Protein AF-A0A436RIJ4-F1 (afdb_monomer)

Solvent-accessible surface area (backbone atoms only — not comparable to full-atom values): 9076 Å² total; per-residue (Å²): 139,84,82,82,82,75,61,70,68,62,58,50,55,51,53,52,53,53,55,57,61,67,70,74,75,79,78,79,76,72,72,80,70,75,74,72,77,51,74,83,58,49,76,42,49,38,91,54,86,53,29,43,45,61,71,49,50,52,53,35,50,54,51,47,54,50,34,42,76,67,68,74,48,85,66,77,53,50,67,40,68,45,84,89,50,57,43,62,73,52,96,90,40,55,21,35,32,32,36,44,39,21,74,94,73,75,42,77,41,61,34,61,49,67,82,63,35,47,51,69,41,86,98,78,51,77,49,59,66,90,42,80,65,63,87,94,68,71,91,55,85,82,78,122

Structure (mmCIF, N/CA/C/O backbone):
data_AF-A0A436RIJ4-F1
#
_entry.id   AF-A0A436RIJ4-F1
#
loop_
_atom_site.group_PDB
_atom_site.id
_atom_site.type_symbol
_atom_site.label_atom_id
_atom_site.label_alt_id
_atom_site.label_comp_id
_atom_site.label_asym_id
_atom_site.label_entity_id
_atom_site.label_seq_id
_atom_site.pdbx_PDB_ins_code
_atom_site.Cartn_x
_atom_site.Cartn_y
_atom_site.Cartn_z
_atom_site.occupancy
_atom_site.B_iso_or_equiv
_atom_site.auth_seq_id
_atom_site.auth_comp_id
_atom_site.auth_asym_id
_atom_site.auth_atom_id
_atom_site.pdbx_PDB_model_num
ATOM 1 N N . MET A 1 1 ? -21.663 11.746 77.710 1.00 40.25 1 MET A N 1
ATOM 2 C CA . MET A 1 1 ? -21.303 11.544 76.289 1.00 40.25 1 MET A CA 1
ATOM 3 C C . MET A 1 1 ? -21.203 12.912 75.627 1.00 40.25 1 MET A C 1
ATOM 5 O O . MET A 1 1 ? -22.213 13.594 75.543 1.00 40.25 1 MET A O 1
ATOM 9 N N . ARG A 1 2 ? -19.997 13.381 75.272 1.00 43.78 2 ARG A N 1
ATOM 10 C CA . ARG A 1 2 ? -19.813 14.667 74.575 1.00 43.78 2 ARG A CA 1
ATOM 11 C C . ARG A 1 2 ? -19.694 14.403 73.077 1.00 43.78 2 ARG A C 1
ATOM 13 O O . ARG A 1 2 ? -18.709 13.813 72.642 1.00 43.78 2 ARG A O 1
ATOM 20 N N . LEU A 1 3 ? -20.708 14.810 72.317 1.00 52.09 3 LEU A N 1
ATOM 21 C CA . LEU A 1 3 ? -20.705 14.752 70.859 1.00 52.09 3 LEU A CA 1
ATOM 22 C C . LEU A 1 3 ? -19.718 15.813 70.345 1.00 52.09 3 LEU A C 1
ATOM 24 O O . LEU A 1 3 ? -19.913 17.005 70.579 1.00 52.09 3 LEU A O 1
ATOM 28 N N . ARG A 1 4 ? -18.624 15.386 69.705 1.00 55.47 4 ARG A N 1
ATOM 29 C CA . ARG A 1 4 ? -17.695 16.294 69.018 1.00 55.47 4 ARG A CA 1
ATOM 30 C C . ARG A 1 4 ? -18.356 16.761 67.722 1.00 55.47 4 ARG A C 1
ATOM 32 O O . ARG A 1 4 ? -18.524 15.976 66.796 1.00 55.47 4 ARG A O 1
ATOM 39 N N . SER A 1 5 ? -18.729 18.032 67.671 1.00 60.38 5 SER A N 1
ATOM 40 C CA . SER A 1 5 ? -19.175 18.717 66.461 1.00 60.38 5 SER A CA 1
ATOM 41 C C . SER A 1 5 ? -17.987 18.921 65.519 1.00 60.38 5 SER A C 1
ATOM 43 O O . SER A 1 5 ? -17.059 19.667 65.828 1.00 60.38 5 SER A O 1
ATOM 45 N N . VAL A 1 6 ? -18.005 18.228 64.380 1.00 59.16 6 VAL A N 1
ATOM 46 C CA . VAL A 1 6 ? -17.054 18.448 63.284 1.00 59.16 6 VAL A CA 1
ATOM 47 C C . VAL A 1 6 ? -17.456 19.747 62.575 1.00 59.16 6 VAL A C 1
ATOM 49 O O . VAL A 1 6 ? -18.624 19.884 62.204 1.00 59.16 6 VAL A O 1
ATOM 52 N N . PRO A 1 7 ? -16.547 20.721 62.396 1.00 56.66 7 PRO A N 1
ATOM 53 C CA . PRO A 1 7 ? -16.879 21.964 61.715 1.00 56.66 7 PRO A CA 1
ATOM 54 C C . PRO A 1 7 ? -17.229 21.668 60.252 1.00 56.66 7 PRO A C 1
ATOM 56 O O . PRO A 1 7 ? -16.437 21.066 59.528 1.00 56.66 7 PRO A O 1
ATOM 59 N N . LEU A 1 8 ? -18.414 22.116 59.820 1.00 56.47 8 LEU A N 1
ATOM 60 C CA . LEU A 1 8 ? -18.978 21.893 58.479 1.00 56.47 8 LEU A CA 1
ATOM 61 C C . LEU A 1 8 ? -17.987 22.231 57.344 1.00 56.47 8 LEU A C 1
ATOM 63 O O . LEU A 1 8 ? -17.983 21.578 56.305 1.00 56.47 8 LEU A O 1
ATOM 67 N N . GLY A 1 9 ? -17.104 23.212 57.566 1.00 55.50 9 GLY A N 1
ATOM 68 C CA . GLY A 1 9 ? -16.074 23.617 56.608 1.00 55.50 9 GLY A CA 1
ATOM 69 C C . GLY A 1 9 ? -15.041 22.528 56.301 1.00 55.50 9 GLY A C 1
ATOM 70 O O . GLY A 1 9 ? -14.639 22.388 55.151 1.00 55.50 9 GLY A O 1
ATOM 71 N N . ALA A 1 10 ? -14.662 21.699 57.280 1.00 59.16 10 ALA A N 1
ATOM 72 C CA . ALA A 1 10 ? -13.704 20.613 57.057 1.00 59.16 10 ALA A CA 1
ATOM 73 C C . ALA A 1 10 ? -14.303 19.492 56.189 1.00 59.16 10 ALA A C 1
ATOM 75 O O . ALA A 1 10 ? -13.620 18.935 55.333 1.00 59.16 10 ALA A O 1
ATOM 76 N N . ALA A 1 11 ? -15.600 19.211 56.353 1.00 60.31 11 ALA A N 1
ATOM 77 C CA . ALA A 1 11 ? -16.306 18.216 55.549 1.00 60.31 11 ALA A CA 1
ATOM 78 C C . ALA A 1 11 ? -16.455 18.654 54.080 1.00 60.31 11 ALA A C 1
ATOM 80 O O . ALA A 1 11 ? -16.286 17.839 53.174 1.00 60.31 11 ALA A O 1
ATOM 81 N N . ILE A 1 12 ? -16.710 19.946 53.836 1.00 62.44 12 ILE A N 1
ATOM 82 C CA . ILE A 1 12 ? -16.850 20.505 52.482 1.00 62.44 12 ILE A CA 1
ATOM 83 C C . ILE A 1 12 ? -15.504 20.502 51.743 1.00 62.44 12 ILE A C 1
ATOM 85 O O . ILE A 1 12 ? -15.448 20.094 50.584 1.00 62.44 12 ILE A O 1
ATOM 89 N N . PHE A 1 13 ? -14.407 20.877 52.412 1.00 61.78 13 PHE A N 1
ATOM 90 C CA . PHE A 1 13 ? -13.067 20.841 51.812 1.00 61.78 13 PHE A CA 1
ATOM 91 C C . PHE A 1 13 ? -12.633 19.420 51.423 1.00 61.78 13 PHE A C 1
ATOM 93 O O . PHE A 1 13 ? -12.079 19.226 50.341 1.00 61.78 13 PHE A O 1
ATOM 100 N N . CYS A 1 14 ? -12.936 18.415 52.252 1.00 63.38 14 CYS A N 1
ATOM 101 C CA . CYS A 1 14 ? -12.676 17.017 51.907 1.00 63.38 14 CYS A CA 1
ATOM 102 C C . CYS A 1 14 ? -13.491 16.559 50.688 1.00 63.38 14 CYS A C 1
ATOM 104 O O . CYS A 1 14 ? -12.952 15.866 49.830 1.00 63.38 14 CYS A O 1
ATOM 106 N N . LEU A 1 15 ? -14.758 16.968 50.571 1.00 63.44 15 LEU A N 1
ATOM 107 C CA . LEU A 1 15 ? -15.615 16.559 49.454 1.00 63.44 15 LEU A CA 1
ATOM 108 C C . LEU A 1 15 ? -15.139 17.139 48.110 1.00 63.44 15 LEU A C 1
ATOM 110 O O . LEU A 1 15 ? -15.122 16.434 47.102 1.00 63.44 15 LEU A O 1
ATOM 114 N N . VAL A 1 16 ? -14.697 18.402 48.102 1.00 66.12 16 VAL A N 1
ATOM 115 C CA . VAL A 1 16 ? -14.157 19.067 46.901 1.00 66.12 16 VAL A CA 1
ATOM 116 C C . VAL A 1 16 ? -12.808 18.465 46.491 1.00 66.12 16 VAL A C 1
ATOM 118 O O . VAL A 1 16 ? -12.575 18.248 45.303 1.00 66.12 16 VAL A O 1
ATOM 121 N N . ALA A 1 17 ? -11.944 18.127 47.455 1.00 63.03 17 ALA A N 1
ATOM 122 C CA . ALA A 1 17 ? -10.672 17.455 47.180 1.00 63.03 17 ALA A CA 1
ATOM 123 C C . ALA A 1 17 ? -10.870 16.049 46.581 1.00 63.03 17 ALA A C 1
ATOM 125 O O . ALA A 1 17 ? -10.134 15.655 45.678 1.00 63.03 17 ALA A O 1
ATOM 126 N N . ILE A 1 18 ? -11.897 15.317 47.029 1.00 62.25 18 ILE A N 1
ATOM 127 C CA . ILE A 1 18 ? -12.259 14.012 46.462 1.00 62.25 18 ILE A CA 1
ATOM 128 C C . ILE A 1 18 ? -12.795 14.179 45.032 1.00 62.25 18 ILE A C 1
ATOM 130 O O . ILE A 1 18 ? -12.354 13.458 44.142 1.00 62.25 18 ILE A O 1
ATOM 134 N N . LEU A 1 19 ? -13.670 15.158 44.763 1.00 60.62 19 LEU A N 1
ATOM 135 C CA . LEU A 1 19 ? -14.167 15.407 43.401 1.00 60.62 19 LEU A CA 1
ATOM 136 C C . LEU A 1 19 ? -13.055 15.811 42.416 1.00 60.62 19 LEU A C 1
ATOM 138 O O . LEU A 1 19 ? -13.077 15.371 41.269 1.00 60.62 19 LEU A O 1
ATOM 142 N N . ALA A 1 20 ? -12.073 16.607 42.851 1.00 60.38 20 ALA A N 1
ATOM 143 C CA . ALA A 1 20 ? -10.947 17.020 42.009 1.00 60.38 20 ALA A CA 1
ATOM 144 C C . ALA A 1 20 ? -9.986 15.861 41.679 1.00 60.38 20 ALA A C 1
ATOM 146 O O . ALA A 1 20 ? -9.390 15.837 40.605 1.00 60.38 20 ALA A O 1
ATOM 147 N N . ALA A 1 21 ? -9.863 14.868 42.566 1.00 59.44 21 ALA A N 1
ATOM 148 C CA . ALA A 1 21 ? -9.086 13.660 42.293 1.00 59.44 21 A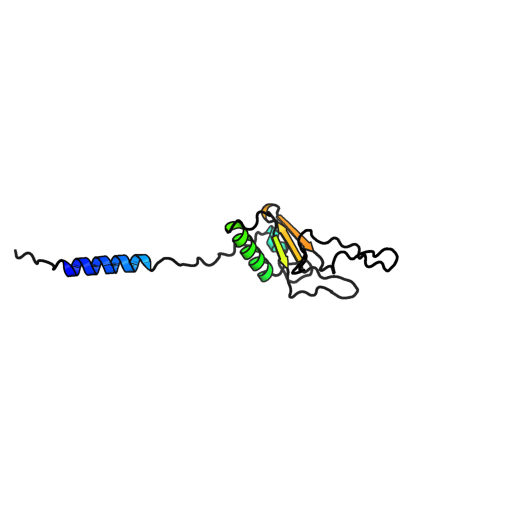LA A CA 1
ATOM 149 C C . ALA A 1 21 ? -9.773 12.730 41.271 1.00 59.44 21 ALA A C 1
ATOM 151 O O . ALA A 1 21 ? -9.087 11.998 40.558 1.00 59.44 21 ALA A O 1
ATOM 152 N N . LEU A 1 22 ? -11.109 12.774 41.157 1.00 58.25 22 LEU A N 1
ATOM 153 C CA . LEU A 1 22 ? -11.860 11.962 40.192 1.00 58.25 22 LEU A CA 1
ATOM 154 C C . LEU A 1 22 ? -11.823 12.502 38.751 1.00 58.25 22 LEU A C 1
ATOM 156 O O . LEU A 1 22 ? -12.081 11.737 37.827 1.00 58.25 22 LEU A O 1
ATOM 160 N N . THR A 1 23 ? -11.499 13.779 38.526 1.00 57.03 23 THR A N 1
ATOM 161 C CA . THR A 1 23 ? -11.435 14.359 37.168 1.00 57.03 23 THR A CA 1
ATOM 162 C C . THR A 1 23 ? -10.050 14.258 36.523 1.00 57.03 23 THR A C 1
ATOM 164 O O . THR A 1 23 ? -9.926 14.445 35.315 1.00 57.03 23 THR A O 1
ATOM 167 N N . ALA A 1 24 ? -9.010 13.913 37.289 1.00 53.09 24 ALA A N 1
ATOM 168 C CA . ALA A 1 24 ? -7.633 13.805 36.799 1.00 53.09 24 ALA A CA 1
ATOM 169 C C . ALA A 1 24 ? -7.299 12.457 36.118 1.00 53.09 24 ALA A C 1
ATOM 171 O O . ALA A 1 24 ? -6.161 12.243 35.703 1.00 53.09 24 ALA A O 1
ATOM 172 N N . SER A 1 25 ? -8.261 11.536 35.987 1.00 55.56 25 SER A N 1
ATOM 173 C CA . SER A 1 25 ? -8.033 10.147 35.556 1.00 55.56 25 SER A CA 1
ATOM 174 C C . SER A 1 25 ? -8.609 9.796 34.177 1.00 55.56 25 SER A C 1
ATOM 176 O O . SER A 1 25 ? -9.026 8.665 33.944 1.00 55.56 25 SER A O 1
ATOM 178 N N . VAL A 1 26 ? -8.599 10.727 33.220 1.00 57.34 26 VAL A N 1
ATOM 179 C CA . VAL A 1 26 ? -8.973 10.426 31.825 1.00 57.34 26 VAL A CA 1
ATOM 180 C C . VAL A 1 26 ? -7.990 11.030 30.834 1.00 57.34 26 VAL A C 1
ATOM 182 O O . VAL A 1 26 ? -8.235 12.064 30.226 1.00 57.34 26 VAL A O 1
ATOM 185 N N . SER A 1 27 ? -6.863 10.343 30.660 1.00 54.88 27 SER A N 1
ATOM 186 C CA . SER A 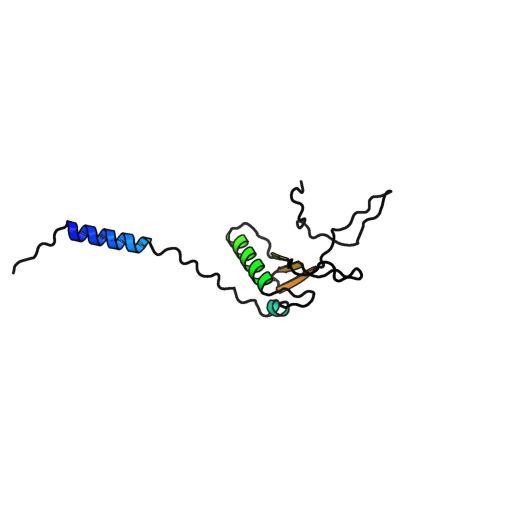1 27 ? -6.198 10.160 29.360 1.00 54.88 27 SER A CA 1
ATOM 187 C C . SER A 1 27 ? -5.148 9.058 29.486 1.00 54.88 27 SER A C 1
ATOM 189 O O . SER A 1 27 ? -3.952 9.271 29.300 1.00 54.88 27 SER A O 1
ATOM 191 N N . SER A 1 28 ? -5.588 7.838 29.803 1.00 52.12 28 SER A N 1
ATOM 192 C CA . SER A 1 28 ? -4.822 6.676 29.366 1.00 52.12 28 SER A CA 1
ATOM 193 C C . SER A 1 28 ? -4.998 6.588 27.856 1.00 52.12 28 SER A C 1
ATOM 195 O O . SER A 1 28 ? -6.019 6.107 27.369 1.00 52.12 28 SER A O 1
ATOM 197 N N . PHE A 1 29 ? -4.002 7.060 27.107 1.00 52.16 29 PHE A N 1
ATOM 198 C CA . PHE A 1 29 ? -3.773 6.557 25.763 1.00 52.16 29 PHE A CA 1
ATOM 199 C C . PHE A 1 29 ? -3.528 5.062 25.933 1.00 52.16 29 PHE A C 1
ATOM 201 O O . PHE A 1 29 ? -2.431 4.643 26.303 1.00 52.16 29 PHE A O 1
ATOM 208 N N . ALA A 1 30 ? -4.575 4.255 25.768 1.00 50.22 30 ALA A N 1
ATOM 209 C CA . ALA A 1 30 ? -4.396 2.836 25.556 1.00 50.22 30 ALA A CA 1
ATOM 210 C C . ALA A 1 30 ? -3.427 2.739 24.380 1.00 50.22 30 ALA A C 1
ATOM 212 O O . ALA A 1 30 ? -3.762 3.149 23.266 1.00 50.22 30 ALA A O 1
ATOM 213 N N . ALA A 1 31 ? -2.196 2.309 24.670 1.00 51.22 31 ALA A N 1
ATOM 214 C CA . ALA A 1 31 ? -1.210 1.995 23.658 1.00 51.22 31 ALA A CA 1
ATOM 215 C C . ALA A 1 31 ? -1.940 1.178 22.601 1.00 51.22 31 ALA A C 1
A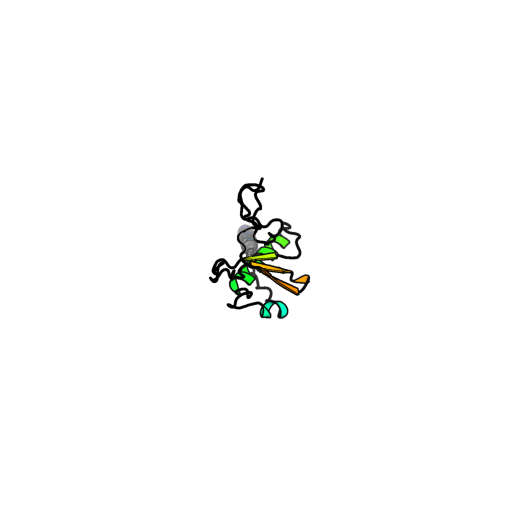TOM 217 O O . ALA A 1 31 ? -2.595 0.188 22.941 1.00 51.22 31 ALA A O 1
ATOM 218 N N . LEU A 1 32 ? -1.912 1.674 21.365 1.00 48.31 32 LEU A N 1
ATOM 219 C CA . LEU A 1 32 ? -2.470 1.026 20.195 1.00 48.31 32 LEU A CA 1
ATOM 220 C C . LEU A 1 32 ? -1.929 -0.406 20.219 1.00 48.31 32 LEU A C 1
ATOM 222 O O . LEU A 1 32 ? -0.771 -0.622 19.874 1.00 48.31 32 LEU A O 1
ATOM 226 N N . ARG A 1 33 ? -2.695 -1.370 20.752 1.00 48.31 33 ARG A N 1
ATOM 227 C CA . ARG A 1 33 ? -2.289 -2.772 20.715 1.00 48.31 33 ARG A CA 1
ATOM 228 C C . ARG A 1 33 ? -2.174 -3.050 19.228 1.00 48.31 33 ARG A C 1
ATOM 230 O O . ARG A 1 33 ? -3.204 -2.910 18.561 1.00 48.31 33 ARG A O 1
ATOM 237 N N . PRO A 1 34 ? -0.981 -3.358 18.689 1.00 52.56 34 PRO A N 1
ATOM 238 C CA . PRO A 1 34 ? -0.901 -3.750 17.301 1.00 52.56 34 PRO A CA 1
ATOM 239 C C . PRO A 1 34 ? -1.838 -4.942 17.198 1.00 52.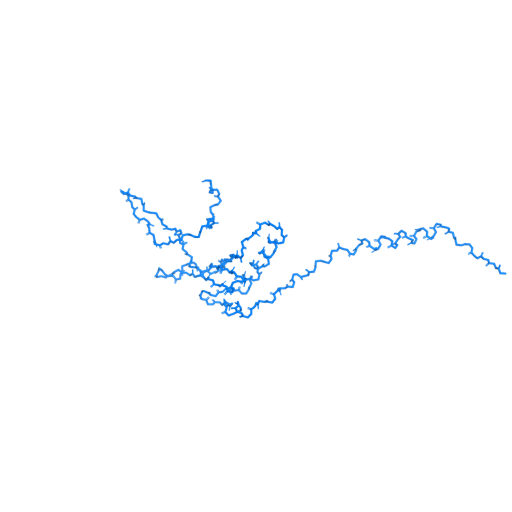56 34 PRO A C 1
ATOM 241 O O . PRO A 1 34 ? -1.638 -5.961 17.859 1.00 52.56 34 PRO A O 1
ATOM 244 N N . SER A 1 35 ? -2.948 -4.765 16.481 1.00 59.69 35 SER A N 1
ATOM 245 C CA . SER A 1 35 ? -3.814 -5.876 16.129 1.00 59.69 35 SER A CA 1
ATOM 246 C C . SER A 1 35 ? -2.877 -6.890 15.497 1.00 59.69 35 SER A C 1
ATOM 248 O O . SER A 1 35 ? -2.291 -6.561 14.462 1.00 59.69 35 SER A O 1
ATOM 250 N N . THR A 1 36 ? -2.640 -8.026 16.155 1.00 82.00 36 THR A N 1
ATOM 251 C CA . THR A 1 36 ? -1.657 -9.023 15.721 1.00 82.00 36 THR A CA 1
ATOM 252 C C . THR A 1 36 ? -1.783 -9.208 14.213 1.00 82.00 36 THR A C 1
ATOM 254 O O . THR A 1 36 ? -2.903 -9.313 13.700 1.00 82.00 36 THR A O 1
ATOM 257 N N . ILE A 1 37 ? -0.668 -9.101 13.485 1.00 89.25 37 ILE A N 1
ATOM 258 C CA . ILE A 1 37 ? -0.684 -9.263 12.029 1.00 89.25 37 ILE A CA 1
ATOM 259 C C . ILE A 1 37 ? -1.252 -10.661 11.746 1.00 89.25 37 ILE A C 1
ATOM 261 O O . ILE A 1 37 ? -0.716 -11.635 12.268 1.00 89.25 37 ILE A O 1
ATOM 265 N N . PRO A 1 38 ? -2.355 -10.785 10.984 1.00 92.56 38 PRO A N 1
ATOM 266 C CA . PRO A 1 38 ? -2.946 -12.088 10.717 1.00 92.56 38 PRO A CA 1
ATOM 267 C C . PRO A 1 38 ? -1.960 -13.005 9.986 1.00 92.56 38 PRO A C 1
ATOM 269 O O . PRO A 1 38 ? -1.248 -12.540 9.097 1.00 92.56 38 PRO A O 1
ATOM 272 N N . ASP A 1 39 ? -1.989 -14.311 10.262 1.00 94.19 39 ASP A N 1
ATOM 273 C CA . ASP A 1 39 ? -1.044 -15.288 9.689 1.00 94.19 39 ASP A CA 1
ATOM 274 C C . ASP A 1 39 ? -0.954 -15.239 8.156 1.00 94.19 39 ASP A C 1
ATOM 276 O O . ASP A 1 39 ? 0.115 -15.398 7.563 1.00 94.19 3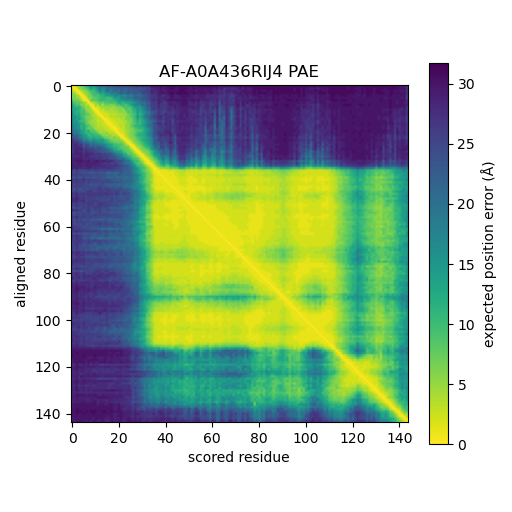9 ASP A O 1
ATOM 280 N N . TRP A 1 40 ? -2.082 -14.994 7.479 1.00 95.75 40 TRP A N 1
ATOM 281 C CA . TRP A 1 40 ? -2.097 -14.875 6.021 1.00 95.75 40 TRP A CA 1
ATOM 282 C C . TRP A 1 40 ? -1.278 -13.674 5.531 1.00 95.75 40 TRP A C 1
ATOM 284 O O . TRP A 1 40 ? -0.637 -13.775 4.490 1.00 95.75 40 TRP A O 1
ATOM 294 N N . LEU A 1 41 ? -1.284 -12.574 6.288 1.00 96.69 41 LEU A N 1
ATOM 295 C CA . LEU A 1 41 ? -0.575 -11.339 5.980 1.00 96.69 41 LEU A CA 1
ATOM 296 C C . LEU A 1 41 ? 0.891 -11.422 6.410 1.00 96.69 41 LEU A C 1
ATOM 298 O O . LEU A 1 41 ? 1.754 -10.911 5.703 1.00 96.69 41 LEU A O 1
ATOM 302 N N . GLN A 1 42 ? 1.179 -12.139 7.502 1.00 96.12 42 GLN A N 1
ATOM 303 C CA . GLN A 1 42 ? 2.538 -12.356 8.003 1.00 96.12 42 GLN A CA 1
ATOM 304 C C . GLN A 1 42 ? 3.454 -12.990 6.946 1.00 96.12 42 GLN A C 1
ATOM 306 O O . GLN A 1 42 ? 4.625 -12.640 6.854 1.00 96.12 42 GLN A O 1
ATOM 311 N N . ARG A 1 43 ? 2.920 -13.864 6.079 1.00 95.88 43 ARG A N 1
ATOM 312 C CA . ARG A 1 43 ? 3.673 -14.480 4.965 1.00 95.88 43 ARG A CA 1
ATOM 313 C C . ARG A 1 43 ? 4.198 -13.477 3.929 1.00 95.88 43 ARG A C 1
ATOM 315 O O . ARG A 1 43 ? 5.076 -13.824 3.144 1.00 95.88 43 ARG A O 1
ATOM 322 N N . HIS A 1 44 ? 3.663 -12.259 3.911 1.00 97.00 44 HIS A N 1
ATOM 323 C CA . HIS A 1 44 ? 4.101 -11.178 3.028 1.00 97.00 44 HIS A CA 1
ATOM 324 C C . HIS A 1 44 ? 5.073 -10.204 3.708 1.00 97.00 44 HIS A C 1
ATOM 326 O O . HIS A 1 44 ? 5.556 -9.283 3.050 1.00 97.00 44 HIS A O 1
ATOM 332 N N . VAL A 1 45 ? 5.358 -10.392 5.000 1.00 96.56 45 VAL A N 1
ATOM 333 C CA . VAL A 1 45 ? 6.264 -9.536 5.770 1.00 96.56 45 VAL A CA 1
ATOM 334 C C . VAL A 1 45 ? 7.708 -10.001 5.590 1.00 96.56 45 VAL A C 1
ATOM 336 O O . VAL A 1 45 ? 7.998 -11.193 5.678 1.00 96.56 45 VAL A O 1
ATOM 339 N N . GLY A 1 46 ? 8.614 -9.062 5.329 1.00 95.31 46 GLY A N 1
ATOM 340 C CA . GLY A 1 46 ? 10.043 -9.327 5.178 1.00 95.31 46 GLY A CA 1
ATOM 341 C C . GLY A 1 46 ? 10.762 -8.280 4.333 1.00 95.31 46 GLY A C 1
ATOM 342 O O . GLY A 1 46 ? 10.172 -7.289 3.900 1.00 95.31 46 GLY A O 1
ATOM 343 N N . ASP A 1 47 ? 12.043 -8.529 4.070 1.00 91.19 47 ASP A N 1
ATOM 344 C CA . ASP A 1 47 ? 12.947 -7.581 3.404 1.00 91.19 47 ASP A CA 1
ATOM 345 C C . ASP A 1 47 ? 13.158 -7.854 1.902 1.00 91.19 47 ASP A C 1
ATOM 347 O O . ASP A 1 47 ? 13.777 -7.055 1.204 1.00 91.19 47 ASP A O 1
ATOM 351 N N . GLY A 1 48 ? 12.599 -8.942 1.362 1.00 89.81 48 GLY A N 1
ATOM 352 C CA . GLY A 1 48 ? 12.701 -9.303 -0.057 1.00 89.81 48 GLY A CA 1
ATOM 353 C C . GLY A 1 48 ? 11.827 -8.449 -0.985 1.00 89.81 48 GLY A C 1
ATOM 354 O O . GLY A 1 48 ? 10.908 -7.767 -0.533 1.00 89.81 48 GLY A O 1
ATOM 355 N N . ASP A 1 49 ? 12.090 -8.478 -2.297 1.00 87.81 49 ASP A N 1
ATOM 356 C CA . ASP A 1 49 ? 11.247 -7.777 -3.280 1.00 87.81 49 ASP A CA 1
ATOM 357 C C . ASP A 1 49 ? 9.806 -8.313 -3.251 1.00 87.81 49 ASP A C 1
ATOM 359 O O . ASP A 1 49 ? 9.567 -9.519 -3.187 1.00 87.81 49 ASP A O 1
ATOM 363 N N . GLY A 1 50 ? 8.835 -7.401 -3.247 1.00 90.12 50 GLY A N 1
ATOM 364 C CA . GLY A 1 50 ? 7.420 -7.738 -3.093 1.00 90.12 50 GLY A CA 1
ATOM 365 C C . GLY A 1 50 ? 6.987 -8.097 -1.665 1.00 90.12 50 GLY A C 1
ATOM 366 O O . GLY A 1 50 ? 5.792 -8.305 -1.448 1.00 90.12 50 GLY A O 1
ATOM 367 N N . GLN A 1 51 ? 7.904 -8.125 -0.693 1.00 95.44 51 GLN A N 1
ATOM 368 C CA . GLN A 1 51 ? 7.576 -8.207 0.731 1.00 95.44 51 GLN A CA 1
ATOM 369 C C . GLN A 1 51 ? 7.508 -6.814 1.355 1.00 95.44 51 GLN A C 1
ATOM 371 O O . GLN A 1 51 ? 8.241 -5.907 0.967 1.00 95.44 51 GLN A O 1
ATOM 376 N N . ILE A 1 52 ? 6.634 -6.651 2.344 1.00 95.56 52 ILE A N 1
ATOM 377 C CA . ILE A 1 52 ? 6.495 -5.409 3.104 1.00 95.56 52 ILE A CA 1
ATOM 378 C C . ILE A 1 52 ? 7.302 -5.504 4.401 1.00 95.56 52 ILE A C 1
ATOM 380 O O . ILE A 1 52 ? 7.224 -6.505 5.109 1.00 95.56 52 ILE A O 1
ATOM 384 N N . SER A 1 53 ? 8.058 -4.462 4.751 1.00 95.69 53 SER A N 1
ATOM 385 C CA . SER A 1 53 ? 8.696 -4.413 6.069 1.00 95.69 53 SER A CA 1
ATOM 386 C C . SER A 1 53 ? 7.633 -4.304 7.168 1.00 95.69 53 SER A C 1
ATOM 388 O O . SER A 1 53 ? 6.611 -3.630 7.002 1.00 95.69 53 SER A O 1
ATOM 390 N N . GLU A 1 54 ? 7.872 -4.956 8.306 1.00 94.75 54 GLU A N 1
ATOM 391 C CA . GLU A 1 54 ? 6.921 -4.995 9.426 1.00 94.75 54 GLU A CA 1
ATOM 392 C C . GLU A 1 54 ? 6.531 -3.583 9.881 1.00 94.75 54 GLU A C 1
ATOM 394 O O . GLU A 1 54 ? 5.350 -3.248 9.950 1.00 94.75 54 GLU A O 1
ATOM 399 N N . VAL A 1 55 ? 7.522 -2.702 10.039 1.00 93.50 55 VAL A N 1
ATOM 400 C CA . VAL A 1 55 ? 7.320 -1.303 10.445 1.00 93.50 55 VAL A CA 1
ATOM 401 C C . VAL A 1 55 ? 6.416 -0.538 9.470 1.00 93.50 55 VAL A C 1
ATOM 403 O O . VAL A 1 55 ? 5.580 0.266 9.892 1.00 93.50 55 VAL A O 1
ATOM 406 N N . VAL A 1 56 ? 6.564 -0.751 8.158 1.00 94.88 56 VAL A N 1
ATOM 407 C CA . VAL A 1 56 ? 5.717 -0.089 7.151 1.00 94.88 56 VAL A CA 1
ATOM 408 C C . VAL A 1 56 ? 4.294 -0.641 7.205 1.00 94.88 56 VAL A C 1
ATOM 410 O O . VAL A 1 56 ? 3.341 0.141 7.135 1.00 94.88 56 VAL A O 1
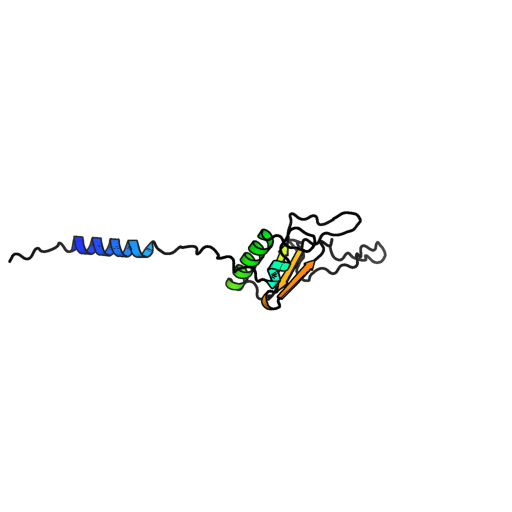ATOM 413 N N . LEU A 1 57 ? 4.138 -1.956 7.383 1.00 95.75 57 LEU A N 1
ATOM 414 C CA . LEU A 1 57 ? 2.830 -2.590 7.524 1.00 95.75 57 LEU A CA 1
ATOM 415 C C . LEU A 1 57 ? 2.084 -2.077 8.760 1.00 95.75 57 LEU A C 1
ATOM 417 O O . LEU A 1 57 ? 0.929 -1.665 8.652 1.00 95.75 57 LEU A O 1
ATOM 421 N N . GLU A 1 58 ? 2.737 -2.060 9.919 1.00 94.19 58 GLU A N 1
ATOM 422 C CA . GLU A 1 58 ? 2.148 -1.587 11.173 1.00 94.19 58 GLU A CA 1
ATOM 423 C C . GLU A 1 58 ? 1.678 -0.135 11.070 1.00 94.19 58 GLU A C 1
ATOM 425 O O . GLU A 1 58 ? 0.537 0.180 11.416 1.00 94.19 58 GLU A O 1
ATOM 430 N N . ARG A 1 59 ? 2.522 0.752 10.525 1.00 94.06 59 ARG A N 1
ATOM 431 C CA . ARG A 1 59 ? 2.182 2.170 10.334 1.00 94.06 59 ARG A CA 1
ATOM 432 C C . ARG A 1 59 ? 1.004 2.352 9.380 1.00 94.06 59 ARG A C 1
ATOM 434 O O . ARG A 1 59 ? 0.108 3.149 9.665 1.00 94.06 59 ARG A O 1
ATOM 441 N N . ALA A 1 60 ? 0.983 1.619 8.267 1.00 94.88 60 ALA A N 1
ATOM 442 C CA . ALA A 1 60 ? -0.109 1.689 7.300 1.00 94.88 60 ALA A CA 1
ATOM 443 C C . ALA A 1 60 ? -1.434 1.193 7.900 1.00 94.88 60 ALA A C 1
ATOM 445 O O . ALA A 1 60 ? -2.466 1.846 7.734 1.00 94.88 60 ALA A O 1
ATOM 446 N N . ARG A 1 61 ? -1.395 0.087 8.656 1.00 93.94 61 ARG A N 1
ATOM 447 C CA . ARG A 1 61 ? -2.555 -0.476 9.364 1.00 93.94 61 ARG A CA 1
ATOM 448 C C . ARG A 1 61 ? -3.106 0.479 10.407 1.00 93.94 61 ARG A C 1
ATOM 450 O O . ARG A 1 61 ? -4.300 0.765 10.393 1.00 93.94 61 ARG A O 1
ATOM 457 N N . ALA A 1 62 ? -2.236 1.019 11.256 1.00 92.81 62 ALA A N 1
ATOM 458 C CA . ALA A 1 62 ? -2.612 1.993 12.271 1.00 92.81 62 ALA A CA 1
ATOM 459 C C . ALA A 1 62 ? -3.275 3.232 11.648 1.00 92.81 62 ALA A C 1
ATOM 461 O O . ALA A 1 62 ? -4.330 3.674 12.105 1.00 92.81 62 ALA A O 1
ATOM 462 N N . LEU A 1 63 ? -2.699 3.768 10.565 1.00 92.62 63 LEU A N 1
ATOM 463 C CA . LEU A 1 63 ? -3.264 4.920 9.863 1.00 92.62 63 LEU A CA 1
ATOM 464 C C . LEU A 1 63 ? -4.620 4.602 9.222 1.00 92.62 63 LEU A C 1
ATOM 466 O O . LEU A 1 63 ? -5.531 5.425 9.294 1.00 92.62 63 LEU A O 1
ATOM 470 N N . TYR A 1 64 ? -4.762 3.434 8.594 1.00 92.94 64 TYR A N 1
ATOM 471 C CA . TYR A 1 64 ? -6.029 3.008 8.007 1.00 92.94 64 TYR A CA 1
ATOM 472 C C . TYR A 1 64 ? -7.120 2.874 9.069 1.00 92.94 64 TYR A C 1
ATOM 474 O O . TYR A 1 64 ? -8.178 3.477 8.921 1.00 92.94 64 TYR A O 1
ATOM 482 N N . GLN A 1 65 ? -6.840 2.157 10.161 1.00 91.88 65 GLN A N 1
ATOM 483 C CA . GLN A 1 65 ? -7.784 1.964 11.265 1.00 91.88 65 GLN A CA 1
ATOM 484 C C . GLN A 1 65 ? -8.228 3.302 11.861 1.00 91.88 65 GLN A C 1
ATOM 486 O O . GLN A 1 65 ? -9.424 3.510 12.046 1.00 91.88 65 GLN A O 1
ATOM 491 N N . LYS A 1 66 ? -7.288 4.237 12.059 1.00 91.00 66 LYS A N 1
ATOM 492 C CA . LYS A 1 66 ? -7.600 5.605 12.487 1.00 91.00 66 LYS A CA 1
ATOM 493 C C . LYS A 1 66 ? -8.521 6.323 11.493 1.00 91.00 66 LYS A C 1
ATOM 495 O O . LYS A 1 66 ? -9.547 6.867 11.870 1.00 91.00 66 LYS A O 1
ATOM 500 N N . LYS A 1 67 ? -8.200 6.310 10.197 1.00 90.25 67 LYS A N 1
ATOM 501 C CA . LYS A 1 67 ? -9.040 6.978 9.188 1.00 90.25 67 LYS A CA 1
ATOM 502 C C . LYS A 1 67 ? -10.433 6.355 9.058 1.00 90.25 67 LYS A C 1
ATOM 504 O O . LYS A 1 67 ? -11.376 7.073 8.736 1.00 90.25 67 LYS A O 1
ATOM 509 N N . VAL A 1 68 ? -10.556 5.044 9.275 1.00 91.00 68 VAL A N 1
ATOM 510 C CA . VAL A 1 68 ? -11.847 4.341 9.309 1.00 91.00 68 VAL A CA 1
ATOM 511 C C . VAL A 1 68 ? -12.644 4.762 10.542 1.00 91.00 68 VAL A C 1
ATOM 513 O O . VAL A 1 68 ? -13.816 5.098 10.398 1.00 91.00 68 VAL A O 1
ATOM 516 N N . SER A 1 69 ? -12.028 4.798 11.732 1.00 92.25 69 SER A N 1
ATOM 517 C CA . SER A 1 69 ? -12.712 5.253 12.953 1.00 92.25 69 SER A CA 1
ATOM 518 C C . SER A 1 69 ? -13.164 6.707 12.856 1.00 92.25 69 SER A C 1
ATOM 520 O O . SER A 1 69 ? -14.234 7.049 13.348 1.00 92.25 69 SER A O 1
ATOM 522 N N . ASP A 1 70 ? -12.384 7.535 12.163 1.00 94.81 70 ASP A N 1
ATOM 523 C CA . ASP A 1 70 ? -12.680 8.949 11.929 1.00 94.81 70 ASP A CA 1
ATOM 524 C C . ASP A 1 70 ? -13.702 9.156 10.785 1.00 94.81 70 ASP A C 1
ATOM 526 O O . ASP A 1 70 ? -13.980 10.292 10.405 1.00 94.81 70 ASP A O 1
ATOM 530 N N . GLY A 1 71 ? -14.224 8.083 10.169 1.00 93.69 71 GLY A N 1
ATOM 531 C CA . GLY A 1 71 ? -15.182 8.147 9.053 1.00 93.69 71 GLY A CA 1
ATOM 532 C C . GLY A 1 71 ? -14.629 8.785 7.771 1.00 93.69 71 GLY A C 1
ATOM 533 O O . GLY A 1 71 ? -15.382 9.118 6.859 1.00 93.69 71 GLY A O 1
ATOM 534 N N . SER A 1 72 ? -13.310 8.970 7.691 1.00 91.75 72 SER A N 1
ATOM 535 C CA . SER A 1 72 ? -12.633 9.660 6.589 1.00 91.75 72 SER A CA 1
ATOM 536 C C . SER A 1 72 ? -12.374 8.750 5.387 1.00 91.75 72 SER A C 1
ATOM 538 O O . SER A 1 72 ? -12.078 9.234 4.294 1.00 91.75 72 SER A O 1
ATOM 540 N N . VAL A 1 73 ? -12.435 7.426 5.572 1.00 89.00 73 VAL A N 1
ATOM 541 C CA . VAL A 1 73 ? -12.279 6.442 4.494 1.00 89.00 73 VAL A CA 1
ATOM 542 C C . VAL A 1 73 ? -13.276 5.298 4.646 1.00 89.00 73 VAL A C 1
ATOM 544 O O . VAL A 1 73 ? -13.418 4.717 5.716 1.00 89.00 73 VAL A O 1
ATOM 547 N N . ASN A 1 74 ? -13.895 4.918 3.526 1.00 89.56 74 ASN A N 1
ATOM 548 C CA . ASN A 1 74 ? -14.856 3.807 3.451 1.00 89.56 74 ASN A CA 1
ATOM 549 C C . ASN A 1 74 ? -14.329 2.657 2.573 1.00 89.56 74 ASN A C 1
ATOM 551 O O . ASN A 1 74 ? -15.024 1.678 2.314 1.00 89.56 74 ASN A O 1
ATOM 555 N N . ASN A 1 75 ? -13.110 2.800 2.041 1.00 89.44 75 ASN A N 1
ATOM 556 C CA . ASN A 1 75 ? -12.502 1.808 1.166 1.00 89.44 75 ASN A CA 1
ATOM 557 C C . ASN A 1 75 ? -12.085 0.580 1.999 1.00 89.44 75 ASN A C 1
ATOM 559 O O . ASN A 1 75 ? -11.368 0.755 2.984 1.00 89.44 75 ASN A O 1
ATOM 563 N N . PRO A 1 76 ? -12.476 -0.653 1.623 1.00 90.75 76 PRO A N 1
ATOM 564 C CA . PRO A 1 76 ? -12.080 -1.872 2.339 1.00 90.75 76 PRO A CA 1
ATOM 565 C C . PRO A 1 76 ? -10.595 -2.238 2.170 1.00 90.75 76 PRO A C 1
ATOM 567 O O . PRO A 1 76 ? -10.131 -3.224 2.742 1.00 90.75 76 PRO A O 1
ATOM 570 N N . CYS A 1 77 ? -9.868 -1.496 1.338 1.00 93.75 77 CYS A N 1
ATOM 571 C CA . CYS A 1 77 ? -8.451 -1.670 1.090 1.00 93.75 77 CYS A CA 1
ATOM 572 C C . CYS A 1 77 ? -7.688 -0.405 1.472 1.00 93.75 77 CYS A C 1
ATOM 574 O O . CYS A 1 77 ? -8.168 0.715 1.274 1.00 93.75 77 CYS A O 1
ATOM 576 N N . TYR A 1 78 ? -6.459 -0.590 1.930 1.00 92.94 78 TYR A N 1
ATOM 577 C CA . TYR A 1 78 ? -5.511 0.485 2.163 1.00 92.94 78 TYR A CA 1
ATOM 578 C C . TYR A 1 78 ? -4.218 0.242 1.403 1.00 92.94 78 TYR A C 1
ATOM 580 O O . TYR A 1 78 ? -3.961 -0.833 0.854 1.00 92.94 78 TYR A O 1
ATOM 588 N N . PHE A 1 79 ? -3.427 1.301 1.341 1.00 90.38 79 PHE A N 1
ATOM 589 C CA . PHE A 1 79 ? -2.179 1.329 0.618 1.00 90.38 79 PHE A CA 1
ATOM 590 C C . PHE A 1 79 ? -1.024 1.580 1.576 1.00 90.38 79 PHE A C 1
ATOM 592 O O . PHE A 1 79 ? -1.159 2.354 2.525 1.00 90.38 79 PHE A O 1
ATOM 599 N N . ALA A 1 80 ? 0.110 0.956 1.297 1.00 93.56 80 ALA A N 1
ATOM 600 C CA . ALA A 1 80 ? 1.363 1.198 1.985 1.00 93.56 80 ALA A CA 1
ATOM 601 C C . ALA A 1 80 ? 2.468 1.466 0.959 1.00 93.56 80 ALA A C 1
ATOM 603 O O . ALA A 1 80 ? 2.473 0.894 -0.131 1.00 93.56 80 ALA A O 1
ATOM 604 N N . MET A 1 81 ? 3.413 2.331 1.317 1.00 91.50 81 MET A N 1
ATOM 605 C CA . MET A 1 81 ? 4.611 2.602 0.529 1.00 91.50 81 MET A CA 1
ATOM 606 C C . MET A 1 81 ? 5.831 2.472 1.435 1.00 91.50 81 MET A C 1
ATOM 608 O O . MET A 1 81 ? 5.889 3.116 2.480 1.00 91.50 81 MET A O 1
ATOM 612 N N . ASP A 1 82 ? 6.815 1.687 1.005 1.00 92.06 82 ASP A N 1
ATOM 613 C CA . ASP A 1 82 ? 8.125 1.622 1.645 1.00 92.06 82 ASP A CA 1
ATOM 614 C C . ASP A 1 82 ? 9.104 2.531 0.894 1.00 92.06 82 ASP A C 1
ATOM 616 O O . ASP A 1 82 ? 9.684 2.163 -0.128 1.00 92.06 82 ASP A O 1
ATOM 620 N N . ALA A 1 83 ? 9.260 3.761 1.381 1.00 87.69 83 ALA A N 1
ATOM 621 C CA . ALA A 1 83 ? 10.132 4.751 0.753 1.00 87.69 83 ALA A CA 1
ATOM 622 C C . ALA A 1 83 ? 11.630 4.423 0.880 1.00 87.69 83 ALA A C 1
ATOM 624 O O . ALA A 1 83 ? 12.436 5.041 0.190 1.00 87.69 83 ALA A O 1
ATOM 625 N N . THR A 1 84 ? 12.008 3.466 1.734 1.00 87.75 84 THR A N 1
ATOM 626 C CA . THR A 1 84 ? 13.411 3.064 1.906 1.00 87.75 84 THR A CA 1
ATOM 627 C C . THR A 1 84 ? 13.881 2.118 0.803 1.00 87.75 84 THR A C 1
ATOM 629 O O . THR A 1 84 ? 15.082 1.951 0.597 1.00 87.75 84 THR A O 1
ATOM 632 N N . ARG A 1 85 ? 12.940 1.529 0.052 1.00 88.31 85 ARG A N 1
ATOM 633 C CA . ARG A 1 85 ? 13.244 0.593 -1.027 1.00 88.31 85 ARG A CA 1
ATOM 634 C C . ARG A 1 85 ? 13.470 1.306 -2.359 1.00 88.31 85 ARG A C 1
ATOM 636 O O . ARG A 1 85 ? 12.697 2.208 -2.725 1.00 88.31 85 ARG A O 1
ATOM 643 N N . PRO A 1 86 ? 14.494 0.880 -3.121 1.00 85.44 86 PRO A N 1
ATOM 644 C CA . PRO A 1 86 ? 14.763 1.436 -4.435 1.00 85.44 86 PRO A CA 1
ATOM 645 C C . PRO A 1 86 ? 13.568 1.208 -5.362 1.00 85.44 86 PRO A C 1
ATOM 647 O O . PRO A 1 86 ? 12.944 0.146 -5.366 1.00 85.44 86 PRO A O 1
ATOM 650 N N . GLY A 1 87 ? 13.230 2.240 -6.136 1.00 82.88 87 GLY A N 1
ATOM 651 C CA . GLY A 1 87 ? 12.213 2.108 -7.176 1.00 82.88 87 GLY A CA 1
ATOM 652 C C . GLY A 1 87 ? 12.752 1.473 -8.463 1.00 82.88 87 GLY A C 1
ATOM 653 O O . GLY A 1 87 ? 12.034 0.834 -9.223 1.00 82.88 87 GLY A O 1
ATOM 654 N N . ASP A 1 88 ? 14.050 1.603 -8.689 1.00 83.62 88 ASP A N 1
ATOM 655 C CA . ASP A 1 88 ? 14.754 1.006 -9.814 1.00 83.62 88 ASP A CA 1
ATOM 656 C C . ASP A 1 88 ? 15.816 0.062 -9.250 1.00 83.62 88 ASP A C 1
ATOM 658 O O . ASP A 1 88 ? 16.663 0.478 -8.460 1.00 83.62 88 ASP A O 1
ATOM 662 N N . LEU A 1 89 ? 15.716 -1.218 -9.601 1.00 85.69 89 LEU A N 1
ATOM 663 C CA . LEU A 1 89 ? 16.675 -2.261 -9.237 1.00 85.69 89 LEU A CA 1
ATOM 664 C C . LEU A 1 89 ? 17.806 -2.379 -10.275 1.00 85.69 89 LEU A C 1
ATOM 666 O O . LEU A 1 89 ? 18.686 -3.226 -10.130 1.00 85.69 89 LEU A O 1
ATOM 670 N N . GLY A 1 90 ? 17.798 -1.535 -11.310 1.00 83.81 90 GLY A N 1
ATOM 671 C CA . GLY A 1 90 ? 18.717 -1.572 -12.439 1.00 83.81 90 GLY A CA 1
ATOM 672 C C . GLY A 1 90 ? 18.195 -2.433 -13.589 1.00 83.81 90 GLY A C 1
ATOM 673 O O . GLY A 1 90 ? 17.239 -3.195 -13.456 1.00 83.81 90 GLY A O 1
ATOM 674 N N . ASN A 1 91 ? 18.830 -2.311 -14.759 1.00 82.44 91 ASN A N 1
ATOM 675 C CA . ASN A 1 91 ? 18.490 -3.076 -15.969 1.00 82.44 91 ASN A CA 1
ATOM 676 C C . ASN A 1 91 ? 17.004 -2.983 -16.375 1.00 82.44 91 ASN A C 1
ATOM 678 O O . ASN A 1 91 ? 16.436 -3.941 -16.894 1.00 82.44 91 ASN A O 1
ATOM 682 N N . SER A 1 92 ? 16.371 -1.824 -16.154 1.00 77.06 92 SER A N 1
ATOM 683 C CA . SER A 1 92 ? 14.932 -1.599 -16.389 1.00 77.06 92 SER A CA 1
ATOM 684 C C . SER A 1 92 ? 13.996 -2.451 -15.513 1.00 77.06 92 SER A C 1
ATOM 686 O O . SER A 1 92 ? 12.802 -2.563 -15.807 1.00 77.06 92 SER A O 1
ATOM 688 N N . VAL A 1 93 ? 14.510 -3.046 -14.433 1.00 82.94 93 VAL A N 1
ATOM 689 C CA . VAL A 1 93 ? 13.723 -3.789 -13.446 1.00 82.94 93 VAL A CA 1
ATOM 690 C C . VAL A 1 93 ? 13.279 -2.827 -12.352 1.00 82.94 93 VAL A C 1
ATOM 692 O O . VAL A 1 93 ? 14.092 -2.224 -11.662 1.00 82.94 93 VAL A O 1
ATOM 695 N N . LEU A 1 94 ? 11.969 -2.690 -12.170 1.00 84.88 94 LEU A N 1
ATOM 696 C CA . LEU A 1 94 ? 11.403 -1.807 -11.152 1.00 84.88 94 LEU A CA 1
ATOM 697 C C . LEU A 1 94 ? 11.177 -2.563 -9.846 1.00 84.88 94 LEU A C 1
ATOM 699 O O . LEU A 1 94 ? 10.581 -3.640 -9.852 1.00 84.88 94 LEU A O 1
ATOM 703 N N . GLY A 1 95 ? 11.572 -1.953 -8.733 1.00 87.12 95 GLY A N 1
ATOM 704 C CA . GLY A 1 95 ? 11.347 -2.497 -7.399 1.00 87.12 95 GLY A CA 1
ATOM 705 C C . GLY A 1 95 ? 9.880 -2.415 -6.988 1.00 87.12 95 GLY A C 1
ATOM 706 O O . GLY A 1 95 ? 9.159 -1.464 -7.328 1.00 87.12 95 GLY A O 1
ATOM 707 N N . GLN A 1 96 ? 9.415 -3.402 -6.231 1.00 88.75 96 GLN A N 1
ATOM 708 C CA . GLN A 1 96 ? 8.063 -3.425 -5.687 1.00 88.75 96 GLN A CA 1
ATOM 709 C C . GLN A 1 96 ? 8.058 -2.820 -4.283 1.00 88.75 96 GLN A C 1
ATOM 711 O O . GLN A 1 96 ? 8.293 -3.504 -3.294 1.00 88.75 96 GLN A O 1
ATOM 716 N N . ARG A 1 97 ? 7.786 -1.514 -4.201 1.00 89.94 97 ARG A N 1
ATOM 717 C CA . ARG A 1 97 ? 7.786 -0.751 -2.935 1.00 89.94 97 ARG A CA 1
ATOM 718 C C . ARG A 1 97 ? 6.415 -0.221 -2.517 1.00 89.94 97 ARG A C 1
ATOM 720 O O . ARG A 1 97 ? 6.306 0.575 -1.588 1.00 89.94 97 ARG A O 1
ATOM 727 N N . TYR A 1 98 ? 5.382 -0.608 -3.253 1.00 90.50 98 TYR A N 1
ATOM 728 C CA . TYR A 1 98 ? 4.005 -0.178 -3.069 1.00 90.50 98 TYR A CA 1
ATOM 729 C C . TYR A 1 98 ? 3.130 -1.401 -2.824 1.00 90.50 98 TYR A C 1
ATOM 731 O O . TYR A 1 98 ? 3.285 -2.408 -3.512 1.00 90.50 98 TYR A O 1
ATOM 739 N N . TYR A 1 99 ? 2.191 -1.313 -1.887 1.00 93.44 99 TYR A N 1
ATOM 740 C CA . TYR A 1 99 ? 1.396 -2.461 -1.458 1.00 93.44 99 TYR A CA 1
ATOM 741 C C . TYR A 1 99 ? -0.072 -2.078 -1.331 1.00 93.44 99 TYR A C 1
ATOM 743 O O . TYR A 1 99 ? -0.407 -1.088 -0.686 1.00 93.44 99 TYR A O 1
ATOM 751 N N .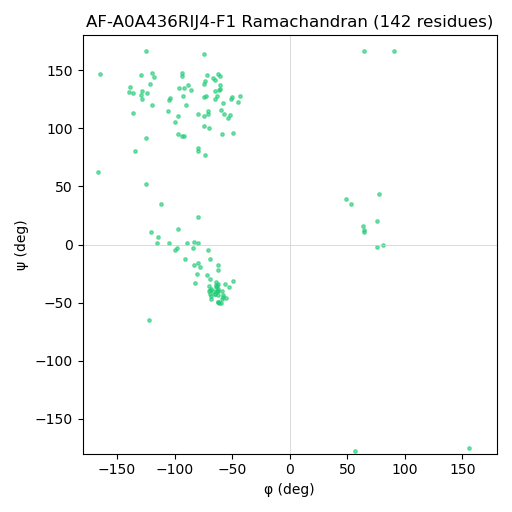 ILE A 1 100 ? -0.951 -2.878 -1.930 1.00 94.31 100 ILE A N 1
ATOM 752 C CA . ILE A 1 100 ? -2.402 -2.799 -1.751 1.00 94.31 100 ILE A CA 1
ATOM 753 C C . ILE A 1 100 ? -2.815 -3.957 -0.853 1.00 94.31 100 ILE A C 1
ATOM 755 O O . ILE A 1 100 ? -2.538 -5.116 -1.172 1.00 94.31 100 ILE A O 1
ATOM 759 N N . ILE A 1 101 ? -3.489 -3.643 0.248 1.00 96.06 101 ILE A N 1
ATOM 760 C CA . ILE A 1 101 ? -3.866 -4.617 1.268 1.00 96.06 101 ILE A CA 1
ATOM 761 C C . ILE A 1 101 ? -5.362 -4.483 1.540 1.00 96.06 101 ILE A C 1
ATOM 763 O O . ILE A 1 101 ? -5.850 -3.398 1.849 1.00 96.06 101 ILE A O 1
ATOM 767 N N . CYS A 1 102 ? -6.096 -5.587 1.419 1.00 95.56 102 CYS A N 1
ATOM 768 C CA . CYS A 1 102 ? -7.521 -5.661 1.730 1.00 95.56 102 CYS A CA 1
ATOM 769 C C . CYS A 1 102 ? -7.737 -6.788 2.745 1.00 95.56 102 CYS A C 1
ATOM 771 O O . CYS A 1 102 ? -7.921 -7.944 2.356 1.00 95.56 102 CYS A O 1
ATOM 773 N N . GLU A 1 103 ? -7.704 -6.471 4.042 1.00 94.56 103 GLU A N 1
ATOM 774 C CA . GLU A 1 103 ? -7.677 -7.506 5.088 1.00 94.56 103 GLU A CA 1
ATOM 775 C C . GLU A 1 103 ? -8.934 -8.384 5.092 1.00 94.56 103 GLU A C 1
ATOM 777 O O . GLU A 1 103 ? -8.823 -9.606 5.161 1.00 94.56 103 GLU A O 1
ATOM 782 N N . ALA A 1 104 ? -10.115 -7.793 4.889 1.00 92.31 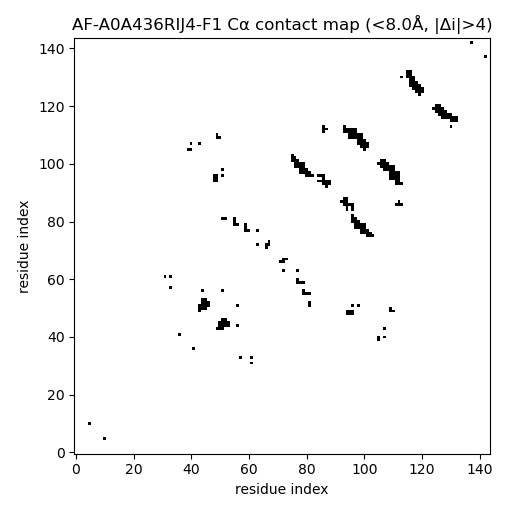104 ALA A N 1
ATOM 783 C CA . ALA A 1 104 ? -11.381 -8.530 4.813 1.00 92.31 104 ALA A CA 1
ATOM 784 C C . ALA A 1 104 ? -11.447 -9.530 3.642 1.00 92.31 104 ALA A C 1
ATOM 786 O O . ALA A 1 104 ? -12.236 -10.468 3.673 1.00 92.31 104 ALA A O 1
ATOM 787 N N . LYS A 1 105 ? -10.629 -9.326 2.601 1.00 95.69 105 LYS A N 1
ATOM 788 C CA . LYS A 1 105 ? -10.539 -10.209 1.427 1.00 95.69 105 LYS A CA 1
ATOM 789 C C . LYS A 1 105 ? -9.277 -11.071 1.428 1.00 95.69 105 LYS A C 1
ATOM 791 O O . LYS A 1 105 ? -9.055 -11.783 0.455 1.00 95.69 105 LYS A O 1
ATOM 796 N N . GLN A 1 106 ? -8.438 -10.954 2.461 1.00 96.75 106 GLN A N 1
ATOM 797 C CA . GLN A 1 106 ? -7.118 -11.586 2.533 1.00 96.75 106 GLN A CA 1
ATOM 798 C C . GLN A 1 106 ? -6.280 -11.359 1.264 1.00 96.75 106 GLN A C 1
ATOM 800 O O . GLN A 1 106 ? -5.607 -12.257 0.761 1.00 96.75 106 GLN A O 1
ATOM 805 N N . LEU A 1 107 ? -6.363 -10.145 0.712 1.00 96.25 107 LEU A N 1
ATOM 806 C CA . LEU A 1 107 ? -5.670 -9.781 -0.516 1.00 96.25 107 LEU A CA 1
ATOM 807 C C . LEU A 1 107 ? -4.463 -8.912 -0.191 1.00 96.25 107 LEU A C 1
ATOM 809 O O . LEU A 1 107 ? -4.598 -7.856 0.429 1.00 96.25 107 LEU A O 1
ATOM 813 N N . PHE A 1 108 ? -3.305 -9.343 -0.678 1.00 96.75 108 PHE A N 1
ATOM 814 C CA . PHE A 1 108 ? -2.065 -8.584 -0.689 1.00 96.75 108 PHE A CA 1
ATOM 815 C C . PHE A 1 108 ? -1.561 -8.492 -2.126 1.00 96.75 108 PHE A C 1
ATOM 817 O O . PHE A 1 108 ? -1.485 -9.495 -2.839 1.00 96.75 108 PHE A O 1
ATOM 824 N N . ARG A 1 109 ? -1.224 -7.283 -2.570 1.00 94.44 109 ARG A N 1
ATOM 825 C CA . ARG A 1 109 ? -0.633 -7.053 -3.887 1.00 94.44 109 ARG A CA 1
ATOM 826 C C . ARG A 1 109 ? 0.521 -6.076 -3.769 1.00 94.44 109 ARG A C 1
ATOM 828 O O . ARG A 1 109 ? 0.296 -4.893 -3.522 1.00 94.44 109 ARG A O 1
ATOM 835 N N . ALA A 1 110 ? 1.724 -6.570 -4.027 1.00 92.50 110 ALA A N 1
ATOM 836 C CA . ALA A 1 110 ? 2.873 -5.732 -4.305 1.00 92.50 110 ALA A CA 1
ATOM 837 C C . ALA A 1 110 ? 2.754 -5.133 -5.717 1.00 92.50 110 ALA A C 1
ATOM 839 O O . ALA A 1 110 ? 2.250 -5.765 -6.651 1.00 92.50 110 ALA A O 1
ATOM 840 N N . VAL A 1 111 ? 3.142 -3.871 -5.853 1.00 86.44 111 VAL A N 1
ATOM 841 C CA . VAL A 1 111 ? 3.018 -3.083 -7.078 1.00 86.44 111 VAL A CA 1
ATOM 842 C C . VAL A 1 111 ? 4.379 -2.477 -7.390 1.00 86.44 111 VAL A C 1
ATOM 844 O O . VAL A 1 111 ? 5.032 -1.898 -6.517 1.00 86.44 111 VAL A O 1
ATOM 847 N N . SER A 1 112 ? 4.809 -2.601 -8.647 1.00 80.75 112 SER A N 1
ATOM 848 C CA . SER A 1 112 ? 6.066 -2.005 -9.090 1.00 80.75 112 SER A CA 1
ATOM 849 C C . SER A 1 112 ? 6.013 -0.489 -8.955 1.00 80.75 112 SER A C 1
ATOM 851 O O . SER A 1 112 ? 4.989 0.148 -9.220 1.00 80.75 112 SER A O 1
ATOM 853 N N . SER A 1 113 ? 7.149 0.108 -8.646 1.00 71.12 113 SER A N 1
ATOM 854 C CA . SER A 1 113 ? 7.343 1.554 -8.691 1.00 71.12 113 SER A CA 1
ATOM 855 C C . SER A 1 113 ? 7.436 2.055 -10.132 1.00 71.12 113 SER A C 1
ATOM 857 O O . SER A 1 113 ? 8.494 2.325 -10.681 1.00 71.12 113 SER A O 1
ATOM 859 N N . GLY A 1 114 ? 6.279 2.141 -10.785 1.00 64.19 114 GLY A N 1
ATOM 860 C CA . GLY A 1 114 ? 6.163 2.689 -12.131 1.00 64.19 114 GLY A CA 1
ATOM 861 C C . GLY A 1 114 ? 6.281 4.212 -12.150 1.00 64.19 114 GLY A C 1
ATOM 862 O O . GLY A 1 114 ? 5.660 4.904 -11.344 1.00 64.19 114 GLY A O 1
ATOM 863 N N . HIS A 1 115 ? 7.018 4.729 -13.130 1.00 61.22 115 HIS A N 1
ATOM 864 C CA . HIS A 1 115 ? 7.054 6.147 -13.482 1.00 61.22 115 HIS A CA 1
ATOM 865 C C . HIS A 1 115 ? 5.826 6.495 -14.338 1.00 61.22 115 HIS A C 1
ATOM 867 O O . HIS A 1 115 ? 5.903 6.480 -15.561 1.00 61.22 115 HIS A O 1
ATOM 873 N N . GLY A 1 116 ? 4.671 6.754 -13.713 1.00 62.94 116 GLY A N 1
ATOM 874 C CA . GLY A 1 116 ? 3.433 7.124 -14.420 1.00 62.94 116 GLY A CA 1
ATOM 875 C C . GLY A 1 116 ? 2.962 6.100 -15.472 1.00 62.94 116 GLY A C 1
ATOM 876 O O . GLY A 1 116 ? 3.553 5.037 -15.648 1.00 62.94 116 GLY A O 1
ATOM 877 N N . GLY A 1 117 ? 1.871 6.402 -16.180 1.00 65.88 117 GLY A N 1
ATOM 878 C CA . GLY A 1 117 ? 1.353 5.552 -17.267 1.00 65.88 117 GLY A CA 1
ATOM 879 C C . GLY A 1 117 ? 2.032 5.788 -18.619 1.00 65.88 117 GLY A C 1
ATOM 880 O O . GLY A 1 117 ? 1.706 5.122 -19.602 1.00 65.88 117 GLY A O 1
ATOM 881 N N . GLY A 1 118 ? 2.949 6.762 -18.681 1.00 69.00 118 GLY A N 1
ATOM 882 C CA . GLY A 1 118 ? 3.432 7.290 -19.950 1.00 69.00 118 GLY A CA 1
ATOM 883 C C . GLY A 1 118 ? 2.319 7.983 -20.746 1.00 69.00 118 GLY A C 1
ATOM 884 O O . GLY A 1 118 ? 1.134 7.872 -20.426 1.00 69.00 118 GLY A O 1
ATOM 885 N N . ARG A 1 119 ? 2.672 8.746 -21.781 1.00 75.56 119 ARG A N 1
ATOM 886 C CA . ARG A 1 119 ? 1.690 9.348 -22.700 1.00 75.56 119 ARG A CA 1
ATOM 887 C C . ARG A 1 119 ? 2.199 9.264 -24.129 1.00 75.56 119 ARG A C 1
ATOM 889 O O . ARG A 1 119 ? 3.305 9.708 -24.408 1.00 75.56 119 ARG A O 1
ATOM 896 N N . ASN A 1 120 ? 1.362 8.789 -25.043 1.00 82.94 120 ASN A N 1
ATOM 897 C CA . ASN A 1 120 ? 1.626 8.962 -26.465 1.00 82.94 120 ASN A CA 1
ATOM 898 C C . ASN A 1 120 ? 1.214 10.379 -26.899 1.00 82.94 120 ASN A C 1
ATOM 900 O O . ASN A 1 120 ? 0.022 10.705 -26.886 1.00 82.94 120 ASN A O 1
ATOM 904 N N . LEU A 1 121 ? 2.181 11.223 -27.272 1.00 85.12 121 LEU A N 1
ATOM 905 C CA . LEU A 1 121 ? 1.932 12.523 -27.892 1.00 85.12 121 LEU A CA 1
ATOM 906 C C . LEU A 1 121 ? 1.935 12.346 -29.413 1.00 85.12 121 LEU A C 1
ATOM 908 O O . LEU A 1 121 ? 2.982 12.397 -30.063 1.00 85.12 121 LEU A O 1
ATOM 912 N N . LYS A 1 122 ? 0.742 12.129 -29.979 1.00 90.12 122 LYS A N 1
ATOM 913 C CA . LYS A 1 122 ? 0.561 11.882 -31.417 1.00 90.12 122 LYS A CA 1
ATOM 914 C C . LYS A 1 122 ? 1.262 12.955 -32.257 1.00 90.12 122 LYS A C 1
ATOM 916 O O . LYS A 1 122 ? 0.990 14.140 -32.095 1.00 90.12 122 LYS A O 1
ATOM 921 N N . GLY A 1 123 ? 2.130 12.518 -33.167 1.00 91.19 123 GLY A N 1
ATOM 922 C CA . GLY A 1 123 ? 2.876 13.397 -34.074 1.00 91.19 123 GLY A CA 1
ATOM 923 C C . GLY A 1 123 ? 4.127 14.051 -33.476 1.00 91.19 123 GLY A C 1
ATOM 924 O O . GLY A 1 123 ? 4.798 14.779 -34.196 1.00 91.19 123 GLY A O 1
ATOM 925 N N . VAL A 1 124 ? 4.455 13.793 -32.202 1.00 93.06 124 VAL A N 1
ATOM 926 C CA . VAL A 1 124 ? 5.637 14.364 -31.530 1.00 93.06 124 VAL A CA 1
ATOM 927 C C . VAL A 1 124 ? 6.553 13.265 -30.993 1.00 93.06 124 VAL A C 1
ATOM 929 O O . VAL A 1 124 ? 7.681 13.133 -31.455 1.00 93.06 124 VAL A O 1
ATOM 932 N N . ALA A 1 125 ? 6.081 12.473 -30.026 1.00 81.75 125 ALA A N 1
ATOM 933 C CA . ALA A 1 125 ? 6.856 11.408 -29.391 1.00 81.75 125 ALA A CA 1
ATOM 934 C C . ALA A 1 125 ? 5.943 10.460 -28.604 1.00 81.75 125 ALA A C 1
ATOM 936 O O . ALA A 1 125 ? 4.952 10.886 -28.004 1.00 81.75 125 ALA A O 1
ATOM 937 N N . ASP A 1 126 ? 6.301 9.178 -28.567 1.00 83.88 126 ASP A N 1
ATOM 938 C CA . ASP A 1 126 ? 5.587 8.188 -27.769 1.00 83.88 126 ASP A CA 1
ATOM 939 C C . ASP A 1 126 ? 6.318 7.919 -26.447 1.00 83.88 126 ASP A C 1
ATOM 941 O O . ASP A 1 126 ? 7.348 7.251 -26.421 1.00 83.88 126 ASP A O 1
ATOM 945 N N . PHE A 1 127 ? 5.774 8.440 -25.342 1.00 78.44 127 PHE A N 1
ATOM 946 C CA . PHE A 1 127 ? 6.249 8.158 -23.984 1.00 78.44 127 PHE A CA 1
ATOM 947 C C . PHE A 1 127 ? 5.438 7.052 -23.302 1.00 78.44 127 PHE A C 1
ATOM 949 O O . PHE A 1 127 ? 5.491 6.927 -22.078 1.00 78.44 127 PHE A O 1
ATOM 956 N N . SER A 1 128 ? 4.615 6.297 -24.036 1.00 78.50 128 SER A N 1
ATOM 957 C CA . SER A 1 128 ? 3.836 5.197 -23.466 1.00 78.50 128 SER A CA 1
ATOM 958 C C . SER A 1 128 ? 4.766 4.140 -22.885 1.00 78.50 128 SER A C 1
ATOM 960 O O . SER A 1 128 ? 5.709 3.699 -23.531 1.00 78.50 128 SER A O 1
ATOM 962 N N . ASN A 1 129 ? 4.476 3.693 -21.665 1.00 71.00 129 ASN A N 1
ATOM 963 C CA . ASN A 1 129 ? 5.292 2.688 -20.976 1.00 71.00 129 ASN A CA 1
ATOM 964 C C . ASN A 1 129 ? 4.495 1.416 -20.626 1.00 71.00 129 ASN A C 1
ATOM 966 O O . ASN A 1 129 ? 4.960 0.576 -19.854 1.00 71.00 129 ASN A O 1
ATOM 970 N N . GLY A 1 130 ? 3.276 1.285 -21.168 1.00 72.19 130 GLY A N 1
ATOM 971 C CA . GLY A 1 130 ? 2.386 0.143 -20.940 1.00 72.19 130 GLY A CA 1
ATOM 972 C C . GLY A 1 130 ? 1.909 -0.003 -19.492 1.00 72.19 130 GLY A C 1
ATOM 973 O O . GLY A 1 130 ? 1.351 -1.041 -19.133 1.00 72.19 130 GLY A O 1
ATOM 974 N N . ARG A 1 131 ? 2.134 1.000 -18.631 1.00 72.38 131 ARG A N 1
ATOM 975 C CA . ARG A 1 131 ? 1.759 0.946 -17.216 1.00 72.38 131 ARG A CA 1
ATOM 976 C C . ARG A 1 131 ? 0.386 1.562 -16.991 1.00 72.38 131 ARG A C 1
ATOM 978 O O . ARG A 1 131 ? -0.006 2.544 -17.615 1.00 72.38 131 ARG A O 1
ATOM 985 N N . ARG A 1 132 ? -0.348 0.990 -16.038 1.00 69.56 132 ARG A N 1
ATOM 986 C CA . ARG A 1 132 ? -1.639 1.509 -15.586 1.00 69.56 132 ARG A CA 1
ATOM 987 C C . ARG A 1 132 ? -1.462 2.160 -14.221 1.00 69.56 132 ARG A C 1
ATOM 989 O O . ARG A 1 132 ? -1.159 1.471 -13.251 1.00 69.56 132 ARG A O 1
ATOM 996 N N . CYS A 1 133 ? -1.666 3.472 -14.145 1.00 67.50 133 CYS A N 1
ATOM 997 C CA . CYS A 1 133 ? -1.715 4.173 -12.865 1.00 67.50 133 CYS A CA 1
ATOM 998 C C . CYS A 1 133 ? -2.921 3.702 -12.048 1.00 67.50 133 CYS A C 1
ATOM 1000 O O . CYS A 1 133 ? -4.010 3.479 -12.589 1.00 67.50 133 CYS A O 1
ATOM 1002 N N . ALA A 1 134 ? -2.736 3.578 -10.735 1.00 62.72 134 ALA A N 1
ATOM 1003 C CA . ALA A 1 134 ? -3.855 3.386 -9.831 1.00 62.72 134 ALA A CA 1
ATOM 1004 C C . ALA A 1 134 ? -4.743 4.642 -9.856 1.00 62.72 134 ALA A C 1
ATOM 1006 O O . ALA A 1 134 ? -4.260 5.773 -9.774 1.00 62.72 134 ALA A O 1
ATOM 1007 N N . LYS A 1 135 ? -6.055 4.437 -10.003 1.00 57.03 135 LYS A N 1
ATOM 1008 C CA . LYS A 1 135 ? -7.038 5.525 -9.989 1.00 57.03 135 LYS A CA 1
ATOM 1009 C C . LYS A 1 135 ? -7.000 6.187 -8.603 1.00 57.03 135 LYS A C 1
ATOM 1011 O O . LYS A 1 135 ? -7.122 5.475 -7.610 1.00 57.03 135 LYS A O 1
ATO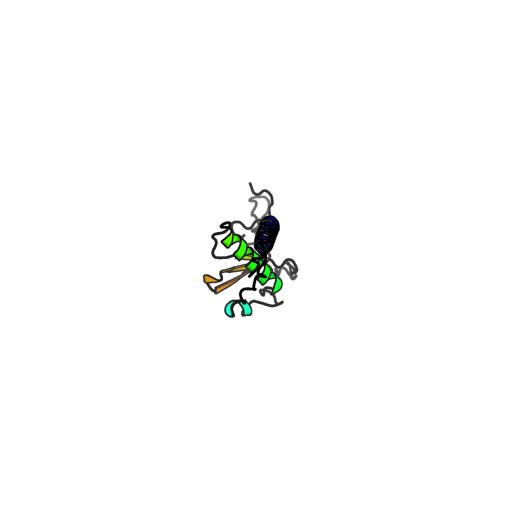M 1016 N N . ASN A 1 136 ? -6.844 7.514 -8.560 1.00 55.09 136 ASN A N 1
ATOM 1017 C CA . ASN A 1 136 ? -6.748 8.353 -7.348 1.00 55.09 136 ASN A CA 1
ATOM 1018 C C . ASN A 1 136 ? -5.406 8.306 -6.580 1.00 55.09 136 ASN A C 1
ATOM 1020 O O . ASN A 1 136 ? -5.369 8.667 -5.408 1.00 55.09 136 ASN A O 1
ATOM 1024 N N . PHE A 1 137 ? -4.311 7.876 -7.217 1.00 58.50 137 PHE A N 1
ATOM 1025 C CA . PHE A 1 137 ? -2.974 7.802 -6.600 1.00 58.50 137 PHE A CA 1
ATOM 1026 C C . PHE A 1 137 ? -1.916 8.577 -7.401 1.00 58.50 137 PHE A C 1
ATOM 1028 O O . PHE A 1 137 ? -0.870 8.043 -7.771 1.00 58.50 137 PHE A O 1
ATOM 1035 N N . GLY A 1 138 ? -2.201 9.845 -7.697 1.00 53.56 138 GLY A N 1
ATOM 1036 C CA . GLY A 1 138 ? -1.181 10.802 -8.115 1.00 53.56 138 GLY A CA 1
ATOM 1037 C C . GLY A 1 138 ? -0.664 11.557 -6.894 1.00 53.56 138 GLY A C 1
ATOM 1038 O O . GLY A 1 138 ? -1.459 12.139 -6.169 1.00 53.56 138 GLY A O 1
ATOM 1039 N N . ASN A 1 139 ? 0.654 11.591 -6.687 1.00 49.50 139 ASN A N 1
ATOM 1040 C CA . ASN A 1 139 ? 1.291 12.503 -5.724 1.00 49.50 139 ASN A CA 1
ATOM 1041 C C . ASN A 1 139 ? 1.440 13.926 -6.298 1.00 49.50 139 ASN A C 1
ATOM 1043 O O . ASN A 1 139 ? 2.324 14.668 -5.877 1.00 49.50 139 ASN A O 1
ATOM 1047 N N . ALA A 1 140 ? 0.625 14.305 -7.283 1.00 40.62 140 ALA A N 1
ATOM 1048 C CA . ALA A 1 140 ? 0.549 15.698 -7.678 1.00 40.62 140 ALA A CA 1
ATOM 1049 C C . ALA A 1 140 ? -0.238 16.411 -6.577 1.00 40.62 140 ALA A C 1
ATOM 1051 O O . ALA A 1 140 ? -1.459 16.284 -6.502 1.00 40.62 140 ALA A O 1
ATOM 1052 N N . MET A 1 141 ? 0.467 17.128 -5.696 1.00 34.38 141 MET A N 1
ATOM 1053 C CA . MET A 1 141 ? -0.143 18.337 -5.151 1.00 34.38 141 MET A CA 1
ATOM 1054 C C . MET A 1 141 ? -0.647 19.129 -6.368 1.00 34.38 141 MET A C 1
ATOM 1056 O O . MET A 1 141 ? 0.111 19.291 -7.324 1.00 34.38 141 MET A O 1
ATOM 1060 N N . ASP A 1 142 ? -1.924 19.503 -6.359 1.00 31.52 142 ASP A N 1
ATOM 1061 C CA . ASP A 1 142 ? -2.603 20.282 -7.408 1.00 31.52 142 ASP A CA 1
ATOM 1062 C C . ASP A 1 142 ? -3.013 19.536 -8.694 1.00 31.52 142 ASP A C 1
ATOM 1064 O O . ASP A 1 142 ? -2.889 20.060 -9.799 1.00 31.52 142 ASP A O 1
ATOM 1068 N N . SER A 1 143 ? -3.573 18.326 -8.592 1.00 32.91 143 SER A N 1
ATOM 1069 C CA . SER A 1 143 ? -4.438 17.821 -9.672 1.00 32.91 143 SER A CA 1
ATOM 1070 C C . SER A 1 143 ? -5.846 18.425 -9.562 1.00 32.91 143 SER A C 1
ATOM 1072 O O . SER A 1 143 ? -6.746 17.779 -9.016 1.00 32.91 143 SER A O 1
ATOM 1074 N N . GLU A 1 144 ? -5.997 19.661 -10.045 1.00 34.88 144 GLU A N 1
ATOM 1075 C CA . GLU A 1 144 ? -7.261 20.171 -10.610 1.00 34.88 144 GLU A CA 1
ATOM 1076 C C . GLU A 1 144 ? -7.478 19.634 -12.035 1.00 34.88 144 GLU A C 1
ATOM 1078 O O . GLU A 1 144 ? -6.475 19.420 -12.761 1.00 34.88 144 GLU A O 1
#

Radius of gyration: 27.84 Å; Cα contacts (8 Å, |Δi|>4): 150; chains: 1; bounding box: 40×39×110 Å

Mean predicted aligned error: 14.34 Å

pLDDT: mean 77.13, std 18.06, range [31.52, 97.0]

Nearest PDB structures (foldseek):
  7sqc-assembly1_X3  TM=3.912E-01  e=9.393E+00  Chlamydomonas reinhardtii
  4o3t-assembly1_A  TM=2.276E-01  e=4.502E+00  Homo sapiens

Foldseek 3Di:
DDDDDDPPVVVVVVVVVVVVVVVVPPDPPPPPPQPPQDPLLVVQEDDDFSRDDPVQVSVFVVVVVVCVVVVNDDDLKTKTFDPVDAQDPDPRDGTQGIWIDRPVVSDIDGDHSDPPQFDCPPPPDGGGPNDDDDPPDDPDPDPD

Sequence (144 aa):
MRLRSVPLGAAIFCLVAILAALTASVSSFAALRPSTIPDWLQRHVGDGDGQISEVVLERARALYQKKVSDGSVNNPCYFAMDATRPGDLGNSVLGQRYYIICEAKQLFRAVSSGHGGGRNLKGVADFSNGRRCAKNFGNAMDSE

Secondary structure (DSSP, 8-state):
-------HHHHHHHHHHHHHHHHS--------------HHHHTTBSSSTTPBPHHHHHHHHHHHHHHHHTTS---S-EEEE-TTS-SEEETTEEPEEEEEEEGGGTEEEEEE-------EETTTEE---S--PPTT----TT--